Protein AF-A0A972MQZ0-F1 (afdb_monomer)

Solvent-accessible surface area (backbone atoms only — not comparable to full-atom values): 8121 Å² total; per-residue (Å²): 113,69,69,58,59,53,49,53,53,52,52,53,53,50,49,52,52,50,40,59,76,71,40,42,80,82,73,49,95,48,69,77,59,53,56,52,51,47,54,50,48,52,52,50,55,51,50,51,50,52,54,48,62,76,68,52,91,61,58,71,64,61,55,49,55,48,55,53,30,35,49,47,11,18,52,43,31,36,52,53,37,51,75,65,72,76,55,89,52,68,67,25,40,53,50,13,30,52,44,2,39,53,45,19,52,52,41,51,76,68,65,52,48,88,82,48,58,37,27,58,55,8,24,54,51,8,45,53,51,22,54,53,42,43,64,65,61,66,58,78,81,72,67,69,68,67,79,73,110

Radius of gyration: 19.72 Å; Cα contact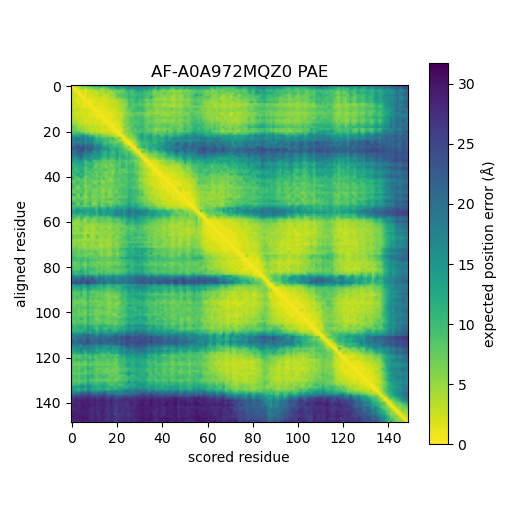s (8 Å, |Δi|>4): 116; chains: 1; bounding box: 55×24×50 Å

pLDDT: mean 75.56, std 12.2, range [39.44, 89.75]

Mean predicted aligned error: 10.81 Å

Sequence (149 aa):
ATILSSVDSILVAAASALSVDFGLDKWLKKESTKIWFYRLSVVLVGGIALIFALFSQQTVFAVIVFAVSVMTASIGAPMVLVVLKRFDSAKSLMSAVVVGLVVSVMWKMLGFGDYISEGFVGFVCAILVAALMYRSDSNPTFRENESRK

Foldseek 3Di:
DVVVVVVVVVLVVVLVVVCVVVVVVVVPPDPVVSVVVSVVVSVVVVVVVVVCVVPDPDDPVVVVLLVVLLVCLLVVLLVVCVVVVPAPDPVLSNQLNVQLNVQLVVCVVVVCCVPDPSSVRSNVRSNVSSVVVRVVVVPPPPPPVVVVD

Secondary structure (DSSP, 8-state):
-HHHHHHHHHHHHHHHHHHHHTTHHHH---HHHHHHHHHHHHHHHHHHHHHHHHH--S-HHHHHHHHHHHHHHHHHHHHHHHHTT----HHHHHHHHHHHHHHHHHHHHTTGGGTS-HHHHHHHHHHHHHHHHHHHHTSSTTTTTTTT-

Structure (mmCIF, N/CA/C/O backbone):
data_AF-A0A972MQZ0-F1
#
_entry.id   AF-A0A972MQZ0-F1
#
loop_
_atom_site.group_PDB
_atom_site.id
_atom_site.type_symbol
_atom_site.label_atom_id
_atom_site.label_alt_id
_atom_site.label_comp_id
_atom_site.label_asym_id
_atom_site.label_entity_id
_atom_site.label_seq_id
_atom_site.pdbx_PDB_ins_code
_atom_site.Cartn_x
_atom_site.Cartn_y
_atom_site.Cartn_z
_atom_site.occupancy
_atom_site.B_iso_or_equiv
_atom_site.auth_seq_id
_atom_site.auth_comp_id
_atom_site.auth_asym_id
_atom_site.auth_atom_id
_atom_site.pdbx_PDB_model_num
ATOM 1 N N . ALA A 1 1 ? -12.772 -15.019 22.984 1.00 77.44 1 ALA A N 1
ATOM 2 C CA . ALA A 1 1 ? -11.343 -15.390 23.073 1.00 77.44 1 ALA A CA 1
ATOM 3 C C . ALA A 1 1 ? -10.650 -15.326 21.709 1.00 77.44 1 ALA A C 1
ATOM 5 O O . ALA A 1 1 ? -9.666 -14.612 21.593 1.00 77.44 1 ALA A O 1
ATOM 6 N N . THR A 1 2 ? -11.181 -15.975 20.664 1.00 85.19 2 THR A N 1
ATOM 7 C CA . THR A 1 2 ? -10.537 -16.051 19.334 1.00 85.19 2 THR A CA 1
ATOM 8 C C . THR A 1 2 ? -10.323 -14.693 18.658 1.00 85.19 2 THR A C 1
ATOM 10 O O . THR A 1 2 ? -9.212 -14.393 18.244 1.00 85.19 2 THR A O 1
ATOM 13 N N . ILE A 1 3 ? -11.350 -13.835 18.618 1.00 85.62 3 ILE A N 1
ATOM 14 C CA . ILE A 1 3 ? -11.259 -12.507 17.981 1.00 85.62 3 ILE A CA 1
ATOM 15 C C . ILE A 1 3 ? -10.217 -11.625 18.684 1.00 85.62 3 ILE A C 1
ATOM 17 O O . ILE A 1 3 ? -9.436 -10.954 18.020 1.00 85.62 3 ILE A O 1
ATOM 21 N N . LEU A 1 4 ? -10.170 -11.668 20.020 1.00 88.50 4 LEU A N 1
ATOM 22 C CA . LEU A 1 4 ? -9.223 -10.884 20.816 1.00 88.50 4 LEU A CA 1
ATOM 23 C C . LEU A 1 4 ? -7.775 -11.273 20.491 1.00 88.50 4 LEU A C 1
ATOM 25 O O . LEU A 1 4 ? -6.974 -10.410 20.160 1.00 88.50 4 LEU A O 1
ATOM 29 N N . SER A 1 5 ? -7.480 -12.574 20.455 1.00 88.62 5 SER A N 1
ATOM 30 C CA . SER A 1 5 ? -6.142 -13.065 20.109 1.00 88.62 5 SER A CA 1
ATOM 31 C C . SER A 1 5 ? -5.721 -12.708 18.673 1.00 88.62 5 SER A C 1
ATOM 33 O O . SER A 1 5 ? -4.543 -12.435 18.427 1.00 88.62 5 SER A O 1
ATOM 35 N N . SER A 1 6 ? -6.662 -12.678 17.720 1.00 89.75 6 SER A N 1
ATOM 36 C CA . SER A 1 6 ? -6.390 -12.208 16.354 1.00 89.75 6 SER A CA 1
ATOM 37 C C . SER A 1 6 ? -6.090 -10.708 16.313 1.00 89.75 6 SER A C 1
ATOM 39 O O . SER A 1 6 ? -5.146 -10.290 15.643 1.00 89.75 6 SER A O 1
ATOM 41 N N . VAL A 1 7 ? -6.863 -9.906 17.052 1.00 86.19 7 VAL A N 1
ATOM 42 C CA . VAL A 1 7 ? -6.659 -8.455 17.156 1.00 86.19 7 VAL A CA 1
ATOM 43 C C . VAL A 1 7 ? -5.307 -8.140 17.788 1.00 86.19 7 VAL A C 1
ATOM 45 O O . VAL A 1 7 ? -4.579 -7.315 17.243 1.00 86.19 7 VAL A O 1
ATOM 48 N N . ASP A 1 8 ? -4.926 -8.835 18.861 1.00 86.88 8 ASP A N 1
ATOM 49 C CA . ASP A 1 8 ? -3.627 -8.645 19.514 1.00 86.88 8 ASP A CA 1
ATOM 50 C C . ASP A 1 8 ? -2.460 -8.876 18.539 1.00 86.88 8 ASP A C 1
ATOM 52 O O . ASP A 1 8 ? -1.508 -8.097 18.502 1.00 86.88 8 ASP A O 1
ATOM 56 N N . SER A 1 9 ? -2.561 -9.893 17.679 1.00 89.50 9 SER A N 1
ATOM 57 C CA . SER A 1 9 ? -1.523 -10.204 16.686 1.00 89.50 9 SER A CA 1
ATOM 58 C C . SER A 1 9 ? -1.389 -9.108 15.619 1.00 89.50 9 SER A C 1
ATOM 60 O O . SER A 1 9 ? -0.275 -8.696 15.290 1.00 89.50 9 SER A O 1
ATOM 62 N N . ILE A 1 10 ? -2.515 -8.598 15.100 1.00 87.19 10 ILE A N 1
ATOM 63 C CA . ILE A 1 10 ? -2.525 -7.497 14.120 1.00 87.19 10 ILE A CA 1
ATOM 64 C C . ILE A 1 10 ? -2.006 -6.208 14.759 1.00 87.19 10 ILE A C 1
ATOM 66 O O . ILE A 1 10 ? -1.276 -5.460 14.116 1.00 87.19 10 ILE A O 1
ATOM 70 N N . LEU A 1 11 ? -2.343 -5.960 16.024 1.00 84.12 11 LEU A N 1
ATOM 71 C CA . LEU A 1 11 ? -1.914 -4.774 16.754 1.00 84.12 11 LEU A CA 1
ATOM 72 C C . LEU A 1 11 ? -0.397 -4.757 16.965 1.00 84.12 11 LEU A C 1
ATOM 74 O O . LEU A 1 11 ? 0.245 -3.739 16.709 1.00 84.12 11 LEU A O 1
ATOM 78 N N . VAL A 1 12 ? 0.175 -5.896 17.371 1.00 82.75 12 VAL A N 1
ATOM 79 C CA . VAL A 1 12 ? 1.629 -6.066 17.496 1.00 82.75 12 VAL A CA 1
ATOM 80 C C . VAL A 1 12 ? 2.312 -5.884 16.145 1.00 82.75 12 VAL A C 1
ATOM 82 O O . VAL A 1 12 ? 3.262 -5.108 16.047 1.00 82.75 12 VAL A O 1
ATOM 85 N N . ALA A 1 13 ? 1.797 -6.517 15.087 1.00 85.06 13 ALA A N 1
ATOM 86 C CA . ALA A 1 13 ? 2.346 -6.380 13.741 1.00 85.06 13 ALA A CA 1
ATOM 87 C C . ALA A 1 13 ? 2.291 -4.929 13.226 1.00 85.06 13 ALA A C 1
ATOM 89 O O . ALA A 1 13 ? 3.289 -4.411 12.721 1.00 85.06 13 ALA A O 1
ATOM 90 N N . ALA A 1 14 ? 1.155 -4.248 13.398 1.00 82.81 14 ALA A N 1
ATOM 91 C CA . ALA A 1 14 ? 0.963 -2.864 12.976 1.00 82.81 14 ALA A CA 1
ATOM 92 C C . ALA A 1 14 ? 1.911 -1.913 13.709 1.00 82.81 14 ALA A C 1
ATOM 94 O O . ALA A 1 14 ? 2.519 -1.037 13.099 1.00 82.81 14 ALA A O 1
ATOM 95 N N . ALA A 1 15 ? 2.083 -2.098 15.013 1.00 78.38 15 ALA A N 1
ATOM 96 C CA . ALA A 1 15 ? 2.956 -1.243 15.794 1.00 78.38 15 ALA A CA 1
ATOM 97 C C . ALA A 1 15 ? 4.451 -1.528 15.542 1.00 78.38 15 ALA A C 1
ATOM 99 O O . ALA A 1 15 ? 5.260 -0.599 15.597 1.00 78.38 15 ALA A O 1
ATOM 100 N N . SER A 1 16 ? 4.829 -2.757 15.165 1.00 80.31 16 SER A N 1
ATOM 101 C CA . SER A 1 16 ? 6.160 -3.033 14.609 1.00 80.31 16 SER A CA 1
ATOM 102 C C . SER A 1 16 ? 6.379 -2.315 13.276 1.00 80.31 16 SER A C 1
ATOM 104 O O . SER A 1 16 ? 7.393 -1.631 13.137 1.00 80.31 16 SER A O 1
ATOM 106 N N . ALA A 1 17 ? 5.434 -2.396 12.335 1.00 81.69 17 ALA A N 1
ATOM 107 C CA . ALA A 1 17 ? 5.526 -1.692 11.052 1.00 81.69 17 ALA A CA 1
ATOM 108 C C . ALA A 1 17 ? 5.655 -0.172 11.251 1.00 81.69 17 ALA A C 1
ATOM 110 O O . ALA A 1 17 ? 6.568 0.453 10.718 1.00 81.69 17 ALA A O 1
ATOM 111 N N . LEU A 1 18 ? 4.832 0.397 12.135 1.00 77.06 18 LEU A N 1
ATOM 112 C CA . LEU A 1 18 ? 4.872 1.815 12.483 1.00 77.06 18 LEU A CA 1
ATOM 113 C C . LEU A 1 18 ? 6.229 2.215 13.086 1.00 77.06 18 LEU A C 1
ATOM 115 O O . LEU A 1 18 ? 6.764 3.275 12.774 1.00 77.06 18 LEU A O 1
ATOM 119 N N . SER A 1 19 ? 6.843 1.356 13.904 1.00 73.12 19 SER A N 1
ATOM 120 C CA . SER A 1 19 ? 8.171 1.640 14.462 1.00 73.12 19 SER A CA 1
ATOM 121 C C . SER A 1 19 ? 9.281 1.709 13.404 1.00 73.12 19 SER A C 1
ATOM 123 O O . SER A 1 19 ? 10.206 2.516 13.537 1.00 73.12 19 SER A O 1
ATOM 125 N N . VAL A 1 20 ? 9.172 0.887 12.355 1.00 76.56 20 VAL A N 1
ATOM 126 C CA . VAL A 1 20 ? 10.112 0.845 11.229 1.00 76.56 20 VAL A CA 1
ATOM 127 C C . VAL A 1 20 ? 9.907 2.059 10.323 1.00 76.56 20 VAL A C 1
ATOM 129 O O . VAL A 1 20 ? 10.885 2.742 10.017 1.00 76.56 20 VAL A O 1
ATOM 132 N N . ASP A 1 21 ? 8.658 2.383 9.977 1.00 79.12 21 ASP A N 1
ATOM 133 C CA . ASP A 1 21 ? 8.319 3.507 9.092 1.00 79.12 21 ASP A CA 1
ATOM 134 C C . ASP A 1 21 ? 8.724 4.864 9.682 1.00 79.12 21 ASP A C 1
ATOM 136 O O . ASP A 1 21 ? 9.278 5.713 8.984 1.00 79.12 21 ASP A O 1
ATOM 140 N N . PHE A 1 22 ? 8.528 5.066 10.989 1.00 71.62 22 PHE A N 1
ATOM 141 C CA . PHE A 1 22 ? 8.962 6.291 11.673 1.00 71.62 22 PHE A CA 1
ATOM 142 C C . PHE A 1 22 ? 10.470 6.321 11.981 1.00 71.62 22 PHE A C 1
ATOM 144 O O . PHE A 1 22 ? 10.967 7.302 12.536 1.00 71.62 22 PHE A O 1
ATOM 151 N N . GLY A 1 23 ? 11.223 5.268 11.639 1.00 63.28 23 GLY A N 1
ATOM 152 C CA . GLY A 1 23 ? 12.671 5.224 11.833 1.00 63.28 23 GLY A CA 1
ATOM 153 C C . GLY A 1 23 ? 13.090 5.346 13.300 1.00 63.28 23 GLY A C 1
ATOM 154 O O . GLY A 1 23 ? 14.161 5.886 13.594 1.00 63.28 23 GLY A O 1
ATOM 155 N N . LEU A 1 24 ? 12.264 4.851 14.230 1.00 61.22 24 LEU A N 1
ATOM 156 C CA . LEU A 1 24 ? 12.519 4.929 15.675 1.00 61.22 24 LEU A CA 1
ATOM 157 C C . LEU A 1 24 ? 13.847 4.271 16.071 1.00 61.22 24 LEU A C 1
ATOM 159 O O . LEU A 1 24 ? 14.464 4.696 17.043 1.00 61.22 24 LEU A O 1
ATOM 163 N N . ASP A 1 25 ? 14.330 3.308 15.286 1.00 58.81 25 ASP A N 1
ATOM 164 C CA . ASP A 1 25 ? 15.643 2.679 15.474 1.00 58.81 25 ASP A CA 1
ATOM 165 C C . ASP A 1 25 ? 16.820 3.659 15.285 1.00 58.81 25 ASP A C 1
ATOM 167 O O . ASP A 1 25 ? 17.848 3.539 15.946 1.00 58.81 25 ASP A O 1
ATOM 171 N N . LYS A 1 26 ? 16.659 4.688 14.438 1.00 54.16 26 LYS A N 1
ATOM 172 C CA . LYS A 1 26 ? 17.655 5.761 14.257 1.00 54.16 26 LYS A CA 1
ATOM 173 C C . LYS A 1 26 ? 17.527 6.885 15.287 1.00 54.16 26 LYS A C 1
ATOM 175 O O . LYS A 1 26 ? 18.530 7.526 15.593 1.00 54.16 26 LYS A O 1
ATOM 180 N N . TRP A 1 27 ? 16.323 7.144 15.800 1.00 52.75 27 TRP A N 1
ATOM 181 C CA . TRP A 1 27 ? 16.042 8.292 16.676 1.00 52.75 27 TRP A CA 1
ATOM 182 C C . TRP A 1 27 ? 16.082 7.973 18.176 1.00 52.75 27 TRP A C 1
ATOM 184 O O . TRP A 1 27 ? 16.409 8.848 18.977 1.00 52.75 27 TRP A O 1
ATOM 194 N N . LEU A 1 28 ? 15.788 6.737 18.586 1.00 54.75 28 LEU A N 1
ATOM 195 C CA . LEU A 1 28 ? 15.688 6.352 19.994 1.00 54.75 28 LEU A CA 1
ATOM 196 C C . LEU A 1 28 ? 16.731 5.285 20.353 1.00 54.75 28 LEU A C 1
ATOM 198 O O . LEU A 1 28 ? 16.502 4.089 20.216 1.00 54.75 28 LEU A O 1
ATOM 202 N N . LYS A 1 29 ? 17.856 5.719 20.936 1.00 56.19 29 LYS A N 1
ATOM 203 C CA . LYS A 1 29 ? 18.891 4.824 21.498 1.00 56.19 29 LYS A CA 1
ATOM 204 C C . LYS A 1 29 ? 18.458 4.064 22.767 1.00 56.19 29 LYS A C 1
ATOM 206 O O . LYS A 1 29 ? 19.230 3.256 23.272 1.00 56.19 29 LYS A O 1
ATOM 211 N N . LYS A 1 30 ? 17.274 4.342 23.331 1.00 55.62 30 LYS A N 1
ATOM 212 C CA . LYS A 1 30 ? 16.838 3.821 24.641 1.00 55.62 30 LYS A CA 1
ATOM 213 C C . LYS A 1 30 ? 15.547 3.008 24.518 1.00 55.62 30 LYS A C 1
ATOM 215 O O . LYS A 1 30 ? 14.487 3.560 24.225 1.00 55.62 30 LYS A O 1
ATOM 220 N N . GLU A 1 31 ? 15.637 1.711 24.815 1.00 61.38 31 GLU A N 1
ATOM 221 C CA . GLU A 1 31 ? 14.536 0.731 24.740 1.00 61.38 31 GLU A CA 1
ATOM 222 C C . GLU A 1 31 ? 13.280 1.161 25.515 1.00 61.38 31 GLU A C 1
ATOM 224 O O . GLU A 1 31 ? 12.158 1.025 25.029 1.00 61.38 31 GLU A O 1
ATOM 229 N N . SER A 1 32 ? 13.460 1.765 26.695 1.00 60.75 32 SER A N 1
ATOM 230 C CA . SER A 1 32 ? 12.345 2.181 27.556 1.00 60.75 32 SER A CA 1
ATOM 231 C C . SER A 1 32 ? 11.440 3.240 2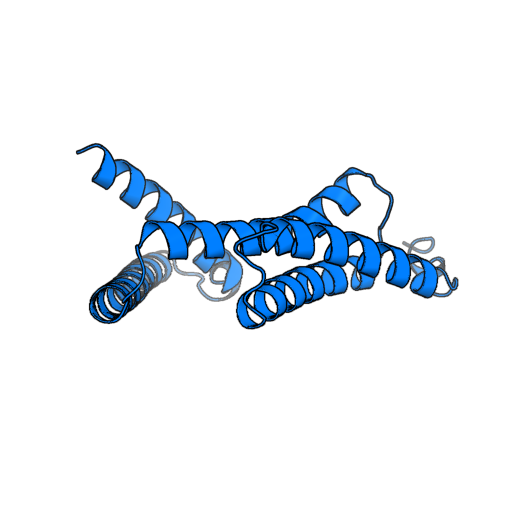6.914 1.00 60.75 32 SER A C 1
ATOM 233 O O . SER A 1 32 ? 10.241 3.256 27.186 1.00 60.75 32 SER A O 1
ATOM 235 N N . THR A 1 33 ? 11.981 4.116 26.062 1.00 63.09 33 THR A N 1
ATOM 236 C CA . THR A 1 33 ? 11.189 5.151 25.377 1.00 63.09 33 THR A CA 1
ATOM 237 C C . THR A 1 33 ? 10.462 4.568 24.155 1.00 63.09 33 THR A C 1
ATOM 239 O O . THR A 1 33 ? 9.372 5.024 23.811 1.00 63.09 33 THR A O 1
ATOM 242 N N . LYS A 1 34 ? 11.008 3.499 23.550 1.00 64.44 34 LYS A N 1
ATOM 243 C CA . LYS A 1 34 ? 10.419 2.782 22.402 1.00 64.44 34 LYS A CA 1
ATOM 244 C C . LYS A 1 34 ? 9.107 2.090 22.795 1.00 64.44 34 LYS A C 1
ATOM 246 O O . LYS A 1 34 ? 8.114 2.192 22.079 1.00 64.44 34 LYS A O 1
ATOM 251 N N . ILE A 1 35 ? 9.067 1.479 23.983 1.00 69.94 35 ILE A N 1
ATOM 252 C CA . ILE A 1 35 ? 7.863 0.819 24.525 1.00 69.94 35 ILE A CA 1
ATOM 253 C C . ILE A 1 35 ? 6.752 1.834 24.836 1.00 69.94 35 ILE A C 1
ATOM 255 O O . ILE A 1 35 ? 5.572 1.557 24.613 1.00 69.94 35 ILE A O 1
ATOM 259 N N . TRP A 1 36 ? 7.102 3.023 25.332 1.00 70.81 36 TRP A N 1
ATOM 260 C CA . TRP A 1 36 ? 6.107 4.059 25.623 1.00 70.81 36 TRP A CA 1
ATOM 261 C C . TRP A 1 36 ? 5.473 4.619 24.340 1.00 70.81 36 TRP A C 1
ATOM 263 O O . TRP A 1 36 ? 4.254 4.765 24.272 1.00 70.81 36 TRP A O 1
ATOM 273 N N . PHE A 1 37 ? 6.275 4.815 23.287 1.00 70.00 37 PHE A N 1
ATOM 274 C CA . PHE A 1 37 ? 5.788 5.199 21.955 1.00 70.00 37 PHE A CA 1
ATOM 275 C C . PHE A 1 37 ? 4.872 4.146 21.319 1.00 70.00 37 PHE A C 1
ATOM 277 O O . PHE A 1 37 ? 3.867 4.501 20.701 1.00 70.00 37 PHE A O 1
ATOM 284 N N . TYR A 1 38 ? 5.181 2.859 21.507 1.00 71.12 38 TYR A N 1
ATOM 285 C CA . TYR A 1 38 ? 4.320 1.754 21.079 1.00 71.12 38 TYR A CA 1
ATOM 286 C C . TYR A 1 38 ? 2.942 1.843 21.746 1.00 71.12 38 TYR A C 1
ATOM 288 O O . TYR A 1 38 ? 1.918 1.836 21.068 1.00 71.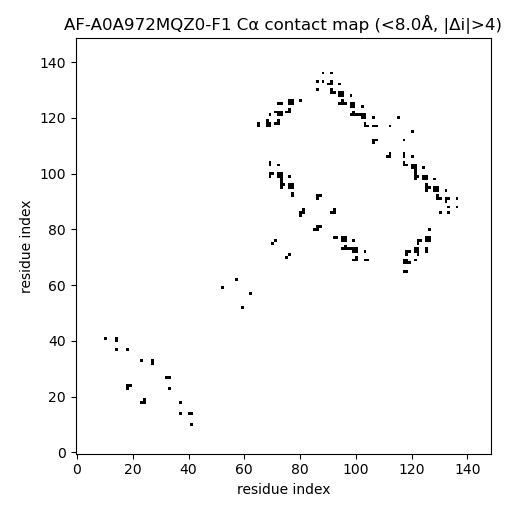12 38 TYR A O 1
ATOM 296 N N . ARG A 1 39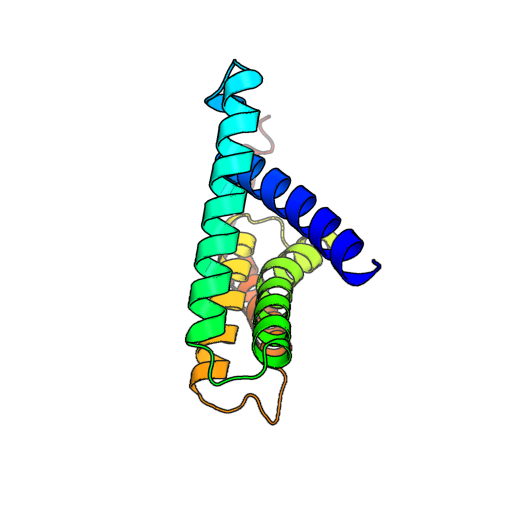 ? 2.909 1.995 23.079 1.00 77.62 39 ARG A N 1
ATOM 297 C CA . ARG A 1 39 ? 1.653 2.102 23.839 1.00 77.62 39 ARG A CA 1
ATOM 298 C C . ARG A 1 39 ? 0.837 3.320 23.412 1.00 77.62 39 ARG A C 1
ATOM 300 O O . ARG A 1 39 ? -0.371 3.202 23.239 1.00 77.62 39 ARG A O 1
ATOM 307 N N . LEU A 1 40 ? 1.492 4.461 23.196 1.00 79.31 40 LEU A N 1
ATOM 308 C CA . LEU A 1 40 ? 0.825 5.676 22.733 1.00 79.31 40 LEU A CA 1
ATOM 309 C C . LEU A 1 40 ? 0.264 5.516 21.313 1.00 79.31 40 LEU A C 1
ATOM 311 O O . LEU A 1 40 ? -0.873 5.904 21.071 1.00 79.31 40 LEU A O 1
ATOM 315 N N . SER A 1 41 ? 1.015 4.894 20.399 1.00 74.06 41 SER A N 1
ATOM 316 C CA . SER A 1 41 ? 0.545 4.622 19.032 1.00 74.06 41 SER A CA 1
ATOM 317 C C . SER A 1 41 ? -0.660 3.688 19.028 1.00 74.06 41 SER A C 1
ATOM 319 O O . SER A 1 41 ? -1.630 3.949 18.329 1.00 74.06 41 SER A O 1
ATOM 321 N N . VAL A 1 42 ? -0.644 2.643 19.858 1.00 78.19 42 VAL A N 1
ATOM 322 C CA . VAL A 1 42 ? -1.783 1.731 20.030 1.00 78.19 42 VAL A CA 1
ATOM 323 C C . VAL A 1 42 ? -3.019 2.469 20.545 1.00 78.19 42 VAL A C 1
ATOM 325 O O . VAL A 1 42 ? -4.105 2.295 19.995 1.00 78.19 42 VAL A O 1
ATOM 328 N N . VAL A 1 43 ? -2.866 3.320 21.565 1.00 83.56 43 VAL A N 1
ATOM 329 C CA . VAL A 1 43 ? -3.977 4.117 22.110 1.00 83.56 43 VAL A CA 1
ATOM 330 C C . VAL A 1 43 ? -4.505 5.110 21.074 1.00 83.56 43 VAL A C 1
ATOM 332 O O . VAL A 1 43 ? -5.717 5.251 20.940 1.00 83.56 43 VAL A O 1
ATOM 335 N N . LEU A 1 44 ? -3.626 5.759 20.305 1.00 83.06 44 LEU A N 1
ATOM 336 C CA . LEU A 1 44 ? -4.022 6.677 19.235 1.00 83.06 44 LEU A CA 1
ATOM 337 C C . LEU A 1 44 ? -4.771 5.955 18.112 1.00 83.06 44 LEU A C 1
ATOM 339 O O . LEU A 1 44 ? -5.863 6.378 17.745 1.00 83.06 44 LEU A O 1
ATOM 343 N N . VAL A 1 45 ? -4.229 4.847 17.601 1.00 80.25 45 VAL A N 1
ATOM 344 C CA . VAL A 1 45 ? -4.867 4.042 16.547 1.00 80.25 45 VAL A CA 1
ATOM 345 C C . VAL A 1 45 ? -6.209 3.485 17.028 1.00 80.25 45 VAL A C 1
ATOM 347 O O . VAL A 1 45 ? -7.198 3.569 16.303 1.00 80.25 45 VAL A O 1
ATOM 350 N N . GLY A 1 46 ? -6.278 2.988 18.266 1.00 81.81 46 GLY A N 1
ATOM 351 C CA . GLY A 1 46 ? -7.525 2.531 18.882 1.00 81.81 46 GLY A CA 1
ATOM 352 C C . GLY A 1 46 ? -8.550 3.655 19.053 1.00 81.81 46 GLY A C 1
ATOM 353 O O . GLY A 1 46 ? -9.727 3.464 18.756 1.00 81.81 46 GLY A O 1
ATOM 354 N N . GLY A 1 47 ? -8.109 4.847 19.462 1.00 85.44 47 GLY A N 1
ATOM 355 C CA . GLY A 1 47 ? -8.960 6.032 19.568 1.00 85.44 47 GLY A CA 1
ATOM 356 C C . GLY A 1 47 ? -9.531 6.464 18.217 1.00 85.44 47 GLY A C 1
ATOM 357 O O . GLY A 1 47 ? -10.733 6.697 18.105 1.00 85.44 47 GLY A O 1
ATOM 358 N N . ILE A 1 48 ? -8.699 6.497 17.173 1.00 83.38 48 ILE A N 1
ATOM 359 C CA . ILE A 1 48 ? -9.130 6.799 15.800 1.00 83.38 48 ILE A CA 1
ATOM 360 C C . ILE A 1 48 ? -10.135 5.751 15.316 1.00 83.38 48 ILE A C 1
ATOM 362 O O . ILE A 1 48 ? -11.164 6.117 14.755 1.00 83.38 48 ILE A O 1
ATOM 366 N N . ALA A 1 49 ? -9.884 4.464 15.571 1.00 81.31 49 ALA A N 1
ATOM 367 C CA . ALA A 1 49 ? -10.801 3.387 15.209 1.00 81.31 49 ALA A CA 1
ATOM 368 C C . ALA A 1 49 ? -12.161 3.521 15.912 1.00 81.31 49 ALA A C 1
ATOM 370 O O . ALA A 1 49 ? -13.195 3.298 15.287 1.00 81.31 49 ALA A O 1
ATOM 371 N N . LEU A 1 50 ? -12.172 3.930 17.184 1.00 83.38 50 LEU A N 1
ATOM 372 C CA . LEU A 1 50 ? -13.397 4.138 17.953 1.00 83.38 50 LEU A CA 1
ATOM 373 C C . LEU A 1 50 ? -14.206 5.313 17.389 1.00 83.38 50 LEU A C 1
ATOM 375 O O . LEU A 1 50 ? -15.404 5.176 17.158 1.00 83.38 50 LEU A O 1
ATOM 379 N N . ILE A 1 51 ? -13.545 6.429 17.072 1.00 86.50 51 ILE A N 1
ATOM 380 C CA . ILE A 1 51 ? -14.180 7.567 16.392 1.00 86.50 51 ILE A CA 1
ATOM 381 C C . ILE A 1 51 ? -14.748 7.124 15.036 1.00 86.50 51 ILE A C 1
ATOM 383 O O . ILE A 1 51 ? -15.905 7.401 14.732 1.00 86.50 51 ILE A O 1
ATOM 387 N N . PHE A 1 52 ? -13.973 6.383 14.241 1.00 80.69 52 PHE A N 1
ATOM 388 C CA . PHE A 1 52 ? -14.419 5.880 12.941 1.00 80.69 52 PHE A CA 1
ATOM 389 C C . PHE A 1 52 ? -15.624 4.938 13.073 1.00 80.69 52 PHE A C 1
ATOM 391 O O . PHE A 1 52 ? -16.546 5.004 12.267 1.00 80.69 52 PHE A O 1
ATOM 398 N N . ALA A 1 53 ? -15.660 4.109 14.120 1.00 81.69 53 ALA A N 1
ATOM 399 C CA . ALA A 1 53 ? -16.778 3.219 14.409 1.00 81.69 53 ALA A CA 1
ATOM 400 C C . ALA A 1 53 ? -18.067 3.974 14.780 1.00 81.69 53 ALA A C 1
ATOM 402 O O . ALA A 1 53 ? -19.147 3.520 14.416 1.00 81.69 53 ALA A O 1
ATOM 403 N N . LEU A 1 54 ? -17.972 5.129 15.451 1.00 81.38 54 LEU A N 1
ATOM 404 C CA . LEU A 1 54 ? -19.134 5.975 15.759 1.00 81.38 54 LEU A CA 1
ATOM 405 C C . LEU A 1 54 ? -19.695 6.711 14.531 1.00 81.38 54 LEU A C 1
ATOM 407 O O . LEU A 1 54 ? -20.891 6.984 14.488 1.00 81.38 54 LEU A O 1
ATOM 411 N N . PHE A 1 55 ? -18.855 7.037 13.544 1.00 78.50 55 PHE A N 1
ATOM 412 C CA . PHE A 1 55 ? -19.259 7.792 12.348 1.00 78.50 55 PHE A CA 1
ATOM 413 C C . PHE A 1 55 ? -19.524 6.925 11.106 1.00 78.50 55 PHE A C 1
ATOM 415 O O . PHE A 1 55 ? -20.111 7.410 10.135 1.00 78.50 55 PHE A O 1
ATOM 422 N N . SER A 1 56 ? -19.096 5.660 11.093 1.00 70.62 56 SER A N 1
ATOM 423 C CA . SER A 1 56 ? -19.236 4.797 9.917 1.00 70.62 56 SER A CA 1
ATOM 424 C C . SER A 1 56 ? -20.692 4.383 9.695 1.00 70.62 56 SER A C 1
ATOM 426 O O . SER A 1 56 ? -21.233 3.544 10.405 1.00 70.62 56 SER A O 1
ATOM 428 N N . GLN A 1 57 ? -21.299 4.923 8.638 1.00 68.69 57 GLN A N 1
ATOM 429 C CA . GLN A 1 57 ? -22.601 4.485 8.111 1.00 68.69 57 GLN A CA 1
ATOM 430 C C . GLN A 1 57 ? -22.489 3.187 7.285 1.00 68.69 57 GLN A C 1
ATOM 432 O O . GLN A 1 57 ? -23.494 2.550 6.979 1.00 68.69 57 GLN A O 1
ATOM 437 N N . GLN A 1 58 ? -21.270 2.801 6.885 1.00 71.88 58 GLN A N 1
ATOM 438 C CA . GLN A 1 58 ? -21.008 1.605 6.082 1.00 71.88 58 GLN A CA 1
ATOM 439 C C . GLN A 1 58 ? -20.617 0.418 6.961 1.00 71.88 58 GLN A C 1
ATOM 441 O O . GLN A 1 58 ? -20.067 0.587 8.053 1.00 71.88 58 GLN A O 1
ATOM 446 N N . THR A 1 59 ? -20.865 -0.797 6.463 1.00 82.25 59 THR A N 1
ATOM 447 C CA . THR A 1 59 ? -20.470 -2.020 7.165 1.00 82.25 59 THR A CA 1
ATOM 448 C C . THR A 1 59 ? -18.955 -2.039 7.365 1.00 82.25 59 THR A C 1
ATOM 450 O O . THR A 1 59 ? -18.181 -1.776 6.443 1.00 82.25 59 THR A O 1
ATOM 453 N N . VAL A 1 60 ? -18.517 -2.387 8.579 1.00 82.12 60 VAL A N 1
ATOM 454 C CA . VAL A 1 60 ? -17.086 -2.500 8.926 1.00 82.12 60 VAL A CA 1
ATOM 455 C C . VAL A 1 60 ? -16.355 -3.414 7.935 1.00 82.12 60 VAL A C 1
ATOM 457 O O . VAL A 1 60 ? -15.224 -3.144 7.535 1.00 82.12 60 VAL A O 1
ATOM 460 N N . PHE A 1 61 ? -17.044 -4.461 7.478 1.00 80.31 61 PHE A N 1
ATOM 461 C CA . PHE A 1 61 ? -16.554 -5.378 6.460 1.00 80.31 61 PHE A CA 1
ATOM 462 C C . PHE A 1 61 ? -16.245 -4.681 5.125 1.00 80.31 61 PHE A C 1
ATOM 464 O O . PHE A 1 61 ? -15.148 -4.859 4.600 1.00 80.31 61 PHE A O 1
ATOM 471 N N . ALA A 1 62 ? -17.150 -3.849 4.596 1.00 82.06 62 ALA A N 1
ATOM 472 C CA . ALA A 1 62 ? -16.933 -3.156 3.325 1.00 82.06 62 ALA A CA 1
ATOM 473 C C . ALA A 1 62 ? -15.747 -2.181 3.387 1.00 82.06 62 ALA A C 1
ATOM 475 O O . ALA A 1 62 ? -14.955 -2.096 2.446 1.00 82.06 62 ALA A O 1
ATOM 476 N N . VAL A 1 63 ? -15.584 -1.482 4.514 1.00 83.25 63 VAL A N 1
ATOM 477 C CA . VAL A 1 63 ? -14.464 -0.552 4.723 1.00 83.25 63 VAL A CA 1
ATOM 478 C C . VAL A 1 63 ? -13.126 -1.297 4.741 1.00 83.25 63 VAL A C 1
ATOM 480 O O . VAL A 1 63 ? -12.179 -0.869 4.081 1.00 83.25 63 VAL A O 1
ATOM 483 N N . ILE A 1 64 ? -13.051 -2.429 5.447 1.00 85.19 64 ILE A N 1
ATOM 484 C CA . ILE A 1 64 ? -11.827 -3.239 5.539 1.00 85.19 64 ILE A CA 1
ATOM 485 C C . ILE A 1 64 ? -11.481 -3.872 4.192 1.00 85.19 64 ILE A C 1
ATOM 487 O O . ILE A 1 64 ? -10.333 -3.780 3.762 1.00 85.19 64 ILE A O 1
ATOM 491 N N . VAL A 1 65 ? -12.457 -4.481 3.509 1.00 85.44 65 VAL A N 1
ATOM 492 C CA . VAL A 1 65 ? -12.238 -5.092 2.188 1.00 85.44 65 VAL A CA 1
ATOM 493 C C . VAL A 1 65 ? -11.718 -4.052 1.205 1.00 85.44 65 VAL A C 1
ATOM 495 O O . VAL A 1 65 ? -10.766 -4.328 0.478 1.00 85.44 65 VAL A O 1
ATOM 498 N N . PHE A 1 66 ? -12.272 -2.840 1.230 1.00 84.00 66 PHE A N 1
ATOM 499 C CA . PHE A 1 66 ? -11.761 -1.744 0.420 1.00 84.00 66 PHE A CA 1
ATOM 500 C C . PHE A 1 66 ? -10.313 -1.381 0.772 1.00 84.00 66 PHE A C 1
ATOM 502 O O . PHE A 1 66 ? -9.457 -1.367 -0.110 1.00 84.00 66 PHE A O 1
ATOM 509 N N . ALA A 1 67 ? -10.021 -1.118 2.049 1.00 87.44 67 ALA A N 1
ATOM 510 C CA . ALA A 1 67 ? -8.689 -0.703 2.484 1.00 87.44 67 ALA A CA 1
ATOM 511 C C . ALA A 1 67 ? -7.613 -1.741 2.121 1.00 87.44 67 ALA A C 1
ATOM 513 O O . ALA A 1 67 ? -6.574 -1.392 1.558 1.00 87.44 67 ALA A O 1
ATOM 514 N N . VAL A 1 68 ? -7.889 -3.024 2.376 1.00 86.25 68 VAL A N 1
ATOM 515 C CA . VAL A 1 68 ? -6.981 -4.127 2.037 1.00 86.25 68 VAL A CA 1
ATOM 516 C C . VAL A 1 68 ? -6.828 -4.264 0.522 1.00 86.25 68 VAL A C 1
ATOM 518 O O . VAL A 1 68 ? -5.712 -4.437 0.045 1.00 86.25 68 VAL A O 1
ATOM 521 N N . SER A 1 69 ? -7.904 -4.108 -0.252 1.00 87.12 69 SER A N 1
ATOM 522 C CA . SER A 1 69 ? -7.836 -4.178 -1.719 1.00 87.12 69 SER A CA 1
ATOM 523 C C . SER A 1 69 ? -6.945 -3.086 -2.311 1.00 87.12 69 SER A C 1
ATOM 525 O O . SER A 1 69 ? -6.118 -3.373 -3.174 1.00 87.12 69 SER A O 1
ATOM 527 N N . VAL A 1 70 ? -7.061 -1.845 -1.824 1.00 86.56 70 VAL A N 1
ATOM 528 C CA . VAL A 1 70 ? -6.196 -0.730 -2.251 1.00 86.56 70 VAL A CA 1
ATOM 529 C C . VAL A 1 70 ? -4.744 -0.978 -1.838 1.00 86.56 70 VAL A C 1
ATOM 531 O O . VAL A 1 70 ? -3.828 -0.725 -2.622 1.00 86.56 70 VAL A O 1
ATOM 534 N N . MET A 1 71 ? -4.520 -1.518 -0.636 1.00 87.69 71 MET A N 1
ATOM 535 C CA . MET A 1 71 ? -3.184 -1.888 -0.162 1.00 87.69 71 MET A CA 1
ATOM 536 C C . MET A 1 71 ? -2.545 -2.948 -1.069 1.00 87.69 71 MET A C 1
ATOM 538 O O . MET A 1 71 ? -1.404 -2.783 -1.502 1.00 87.69 71 MET A O 1
ATOM 542 N N . TH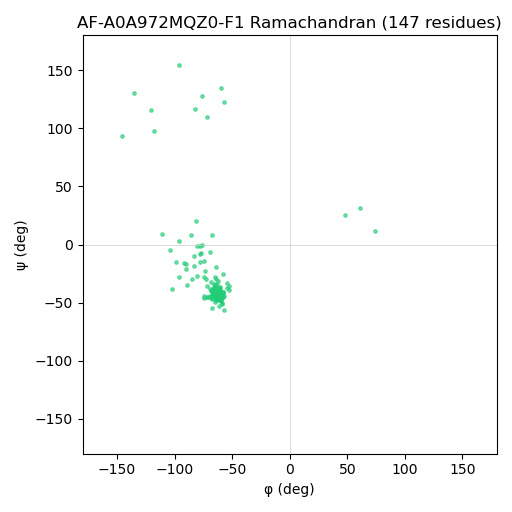R A 1 72 ? -3.288 -4.002 -1.422 1.00 85.81 72 THR A N 1
ATOM 543 C CA . THR A 1 72 ? -2.833 -5.036 -2.359 1.00 85.81 72 THR A CA 1
ATOM 544 C C . THR A 1 72 ? -2.616 -4.480 -3.765 1.00 85.81 72 THR A C 1
ATOM 546 O O . THR A 1 72 ? -1.636 -4.849 -4.403 1.00 85.81 72 THR A O 1
ATOM 549 N N . ALA A 1 73 ? -3.458 -3.567 -4.251 1.00 85.88 73 ALA A N 1
ATOM 550 C CA . ALA A 1 73 ? -3.268 -2.938 -5.558 1.00 85.88 73 ALA A CA 1
ATOM 551 C C . ALA A 1 73 ? -1.974 -2.109 -5.615 1.00 85.88 73 ALA A C 1
ATOM 553 O O . ALA A 1 73 ? -1.213 -2.197 -6.577 1.00 85.88 73 ALA A O 1
ATOM 554 N N . SER A 1 74 ? -1.713 -1.341 -4.557 1.00 86.94 74 SER A N 1
ATOM 555 C CA . SER A 1 74 ? -0.576 -0.427 -4.456 1.00 86.94 74 SER A CA 1
ATOM 556 C C . SER A 1 74 ? 0.759 -1.146 -4.229 1.00 86.94 74 SER A C 1
ATOM 558 O O . SER A 1 74 ? 1.743 -0.840 -4.897 1.00 86.94 74 SER A O 1
ATOM 560 N N . ILE A 1 75 ? 0.799 -2.134 -3.328 1.00 86.31 75 ILE A N 1
ATOM 561 C CA . ILE A 1 75 ? 2.027 -2.876 -2.982 1.00 86.31 75 ILE A CA 1
ATOM 562 C C . ILE A 1 75 ? 2.214 -4.102 -3.884 1.00 86.31 75 ILE A C 1
ATOM 564 O O . ILE A 1 75 ? 3.335 -4.459 -4.244 1.00 86.31 75 ILE A O 1
ATOM 568 N N . GLY A 1 76 ? 1.127 -4.758 -4.282 1.00 85.25 76 GLY A N 1
ATOM 569 C CA . GLY A 1 76 ? 1.187 -5.980 -5.078 1.00 85.25 76 GLY A CA 1
ATOM 570 C C . GLY A 1 76 ? 1.744 -5.739 -6.477 1.00 85.25 76 GLY A C 1
ATOM 571 O O . GLY A 1 76 ? 2.578 -6.516 -6.935 1.00 85.25 76 GLY A O 1
ATOM 572 N N . ALA A 1 77 ? 1.327 -4.662 -7.150 1.00 84.12 77 ALA A N 1
ATOM 573 C CA . ALA A 1 77 ? 1.805 -4.336 -8.493 1.00 84.12 77 ALA A CA 1
ATOM 574 C C . ALA A 1 77 ? 3.342 -4.197 -8.563 1.00 84.12 77 ALA A C 1
ATOM 576 O O . ALA A 1 77 ? 3.965 -4.947 -9.317 1.00 84.12 77 ALA A O 1
ATOM 577 N N . PRO A 1 78 ? 3.998 -3.331 -7.767 1.00 84.12 78 PRO A N 1
ATOM 578 C CA . PRO A 1 78 ? 5.454 -3.217 -7.763 1.00 84.12 78 PRO A CA 1
ATOM 579 C C . PRO A 1 78 ? 6.146 -4.514 -7.327 1.00 84.12 78 PRO A C 1
ATOM 581 O O . PRO A 1 78 ? 7.159 -4.887 -7.914 1.00 84.12 78 PRO A O 1
ATOM 584 N N . MET A 1 79 ? 5.591 -5.248 -6.356 1.00 86.19 79 MET A N 1
ATOM 585 C CA . MET A 1 79 ? 6.185 -6.503 -5.887 1.00 86.19 79 MET A CA 1
ATOM 586 C C . MET A 1 79 ? 6.238 -7.566 -6.993 1.00 86.19 79 MET A C 1
ATOM 588 O O . MET A 1 79 ? 7.271 -8.209 -7.178 1.00 86.19 79 MET A O 1
ATOM 592 N N . VAL A 1 80 ? 5.172 -7.706 -7.788 1.00 85.69 80 VAL A N 1
ATOM 593 C CA . VAL A 1 80 ? 5.146 -8.614 -8.947 1.00 85.69 80 VAL A CA 1
ATOM 594 C C . VAL A 1 80 ? 6.167 -8.193 -10.009 1.00 85.69 80 VAL A C 1
ATOM 596 O O . VAL A 1 80 ? 6.855 -9.044 -10.570 1.00 85.69 80 VAL A O 1
ATOM 599 N N . LEU A 1 81 ? 6.321 -6.890 -10.262 1.00 82.50 81 LEU A N 1
ATOM 600 C CA . LEU A 1 81 ? 7.283 -6.373 -11.243 1.00 82.50 81 LEU A CA 1
ATOM 601 C C . LEU A 1 81 ? 8.740 -6.662 -10.848 1.00 82.50 81 LEU A C 1
ATOM 603 O O . LEU A 1 81 ? 9.539 -7.032 -11.712 1.00 82.50 81 LEU A O 1
ATOM 607 N N . VAL A 1 82 ? 9.058 -6.552 -9.554 1.00 83.06 82 VAL A N 1
ATOM 608 C CA . VAL A 1 82 ? 10.380 -6.878 -8.993 1.00 83.06 82 VAL A CA 1
ATOM 609 C C . VAL A 1 82 ? 10.651 -8.382 -9.060 1.00 83.06 82 VAL A C 1
ATOM 611 O O . VAL A 1 82 ? 11.713 -8.794 -9.521 1.00 83.06 82 VAL A O 1
ATOM 614 N N . VAL A 1 83 ? 9.683 -9.220 -8.668 1.00 85.12 83 VAL A N 1
ATOM 615 C CA . VAL A 1 83 ? 9.821 -10.690 -8.724 1.00 85.12 83 VAL A CA 1
ATOM 616 C C . VAL A 1 83 ? 10.049 -11.178 -10.157 1.00 85.12 83 VAL A C 1
ATOM 618 O O . VAL A 1 83 ? 10.839 -12.093 -10.382 1.00 85.12 83 VAL A O 1
ATOM 621 N N . LEU A 1 84 ? 9.411 -10.543 -11.142 1.00 80.44 84 LEU A N 1
ATOM 622 C CA . LEU A 1 84 ? 9.576 -10.881 -12.556 1.00 80.44 84 LEU A CA 1
ATOM 623 C C . LEU A 1 84 ? 10.893 -10.372 -13.173 1.00 80.44 84 LEU A C 1
ATOM 625 O O . LEU A 1 84 ? 11.102 -10.599 -14.365 1.00 80.44 84 LEU A O 1
ATOM 629 N N . LYS A 1 85 ? 11.765 -9.683 -12.411 1.00 66.00 85 LYS A N 1
ATOM 630 C CA . LYS A 1 85 ? 13.029 -9.077 -12.890 1.00 66.00 85 LYS A CA 1
ATOM 631 C C . LYS A 1 85 ? 12.878 -8.252 -14.179 1.00 66.00 85 LYS A C 1
ATOM 633 O O . LYS A 1 85 ? 13.818 -8.105 -14.955 1.00 66.00 85 LYS A O 1
ATOM 638 N N . ARG A 1 86 ? 11.678 -7.731 -14.453 1.00 60.56 86 ARG A N 1
ATOM 639 C CA . ARG A 1 86 ? 11.400 -6.981 -15.688 1.00 60.56 86 ARG A CA 1
ATOM 640 C C . ARG A 1 86 ? 11.656 -5.482 -15.540 1.00 60.56 86 ARG A C 1
ATOM 642 O O . ARG A 1 86 ? 11.743 -4.803 -16.556 1.00 60.56 86 ARG A O 1
ATOM 649 N N . PHE A 1 87 ? 11.753 -4.971 -14.311 1.00 61.66 87 PHE A N 1
ATOM 650 C CA . PHE A 1 87 ? 11.693 -3.539 -14.025 1.00 61.66 87 PHE A CA 1
ATOM 651 C C . PHE A 1 87 ? 12.598 -3.155 -12.842 1.00 61.66 87 PHE A C 1
ATOM 653 O O . PHE A 1 87 ? 12.159 -3.188 -11.698 1.00 61.66 87 PHE A O 1
ATOM 660 N N . ASP A 1 88 ? 13.842 -2.753 -13.121 1.00 63.91 88 ASP A N 1
ATOM 661 C CA . ASP A 1 88 ? 14.821 -2.339 -12.091 1.00 63.91 88 ASP A CA 1
ATOM 662 C C . ASP A 1 88 ? 14.887 -0.813 -11.861 1.00 63.91 88 ASP A C 1
ATOM 664 O O . ASP A 1 88 ? 15.686 -0.326 -11.064 1.00 63.91 88 ASP A O 1
ATOM 668 N N . SER A 1 89 ? 14.044 -0.014 -12.532 1.00 72.94 89 SER A N 1
ATOM 669 C CA . SER A 1 89 ? 14.047 1.441 -12.322 1.00 72.94 89 SER A CA 1
ATOM 670 C C . SER A 1 89 ? 13.225 1.828 -11.091 1.00 72.94 89 SER A C 1
ATOM 672 O O . SER A 1 89 ? 11.998 1.684 -11.068 1.00 72.94 89 SER A O 1
ATOM 674 N N . ALA A 1 90 ? 13.889 2.403 -10.084 1.00 74.62 90 ALA A N 1
ATOM 675 C CA . ALA A 1 90 ? 13.256 2.893 -8.857 1.00 74.62 90 ALA A CA 1
ATOM 676 C C . ALA A 1 90 ? 12.107 3.888 -9.128 1.00 74.62 90 ALA A C 1
ATOM 678 O O . ALA A 1 90 ? 11.096 3.882 -8.425 1.00 74.62 90 ALA A O 1
ATOM 679 N N . LYS A 1 91 ? 12.216 4.701 -10.190 1.00 77.88 91 LYS A N 1
ATOM 680 C CA . LYS A 1 91 ? 11.170 5.656 -10.603 1.00 77.88 91 LYS A CA 1
ATOM 681 C C . LYS A 1 91 ? 9.917 4.947 -11.118 1.00 77.88 91 LYS A C 1
ATOM 683 O O . LYS A 1 91 ? 8.793 5.357 -10.821 1.00 77.88 91 LYS A O 1
ATOM 688 N N . SER A 1 92 ? 10.107 3.865 -11.871 1.00 77.56 92 SER A N 1
ATOM 689 C CA . SER A 1 92 ? 9.010 3.031 -12.364 1.00 77.56 92 SER A CA 1
ATOM 690 C C . SER A 1 92 ? 8.274 2.350 -11.210 1.00 77.56 92 SER A C 1
ATOM 692 O O . SER A 1 92 ? 7.055 2.224 -11.249 1.00 77.56 92 SER A O 1
ATOM 694 N N . LEU A 1 93 ? 9.001 1.941 -10.168 1.00 81.25 93 LEU A N 1
ATOM 695 C CA . LEU A 1 93 ? 8.409 1.274 -9.013 1.00 81.25 93 LEU A CA 1
ATOM 696 C C . LEU A 1 93 ? 7.598 2.243 -8.142 1.00 81.25 93 LEU A C 1
ATOM 698 O O . LEU A 1 93 ? 6.463 1.946 -7.778 1.00 81.25 93 LEU A O 1
ATOM 702 N N . MET A 1 94 ? 8.143 3.431 -7.863 1.00 82.81 94 MET A N 1
ATOM 703 C CA . MET A 1 94 ? 7.434 4.462 -7.095 1.00 82.81 94 MET A CA 1
ATOM 704 C C . MET A 1 94 ? 6.192 4.982 -7.823 1.00 82.81 94 MET A C 1
ATOM 706 O O . MET A 1 94 ? 5.150 5.174 -7.200 1.00 82.81 94 MET A O 1
ATOM 710 N N . SER A 1 95 ? 6.268 5.175 -9.143 1.00 83.38 95 SER A N 1
ATOM 711 C CA . SER A 1 95 ? 5.095 5.583 -9.925 1.00 83.38 95 SER A CA 1
ATOM 712 C C . SER A 1 95 ? 4.004 4.509 -9.930 1.00 83.38 95 SER A C 1
ATOM 714 O O . SER A 1 95 ? 2.835 4.862 -9.815 1.00 83.38 95 SER A O 1
ATOM 716 N N . ALA A 1 96 ? 4.356 3.218 -9.959 1.00 85.25 96 ALA A N 1
ATOM 717 C CA . ALA A 1 96 ? 3.391 2.120 -9.853 1.00 85.25 96 ALA A CA 1
ATOM 718 C C . ALA A 1 96 ? 2.592 2.160 -8.539 1.00 85.25 96 ALA A C 1
ATOM 720 O O . ALA A 1 96 ? 1.368 2.051 -8.565 1.00 85.25 96 ALA A O 1
ATOM 721 N N . VAL A 1 97 ? 3.276 2.372 -7.406 1.00 87.31 97 VAL A N 1
ATOM 722 C CA . VAL A 1 97 ? 2.656 2.497 -6.070 1.00 87.31 97 VAL A CA 1
ATOM 723 C C . VAL A 1 97 ? 1.654 3.653 -6.049 1.00 87.31 97 VAL A C 1
ATOM 725 O O . VAL A 1 97 ? 0.495 3.487 -5.665 1.00 87.31 97 VAL A O 1
ATOM 728 N N . VAL A 1 98 ? 2.089 4.836 -6.497 1.00 88.31 98 VAL A N 1
ATOM 729 C CA . VAL A 1 98 ? 1.261 6.051 -6.474 1.00 88.31 98 VAL A CA 1
ATOM 730 C C . VAL A 1 98 ? 0.056 5.906 -7.399 1.00 88.31 98 VAL A C 1
ATOM 732 O O . VAL A 1 98 ? -1.067 6.204 -7.001 1.00 88.31 98 VAL A O 1
ATOM 735 N N . VAL A 1 99 ? 0.265 5.406 -8.617 1.00 86.88 99 VAL A N 1
ATOM 736 C CA . VAL A 1 99 ? -0.806 5.222 -9.602 1.00 86.88 99 VAL A CA 1
ATOM 737 C C . VAL A 1 99 ? -1.797 4.161 -9.141 1.00 86.88 99 VAL A C 1
ATOM 739 O O . VAL A 1 99 ? -2.998 4.393 -9.236 1.00 86.88 99 VAL A O 1
ATOM 742 N N . GLY A 1 100 ? -1.330 3.036 -8.595 1.00 84.38 100 GLY A N 1
ATOM 743 C CA . GLY A 1 100 ? -2.208 1.991 -8.067 1.00 84.38 100 GLY A CA 1
ATOM 744 C C . GLY A 1 100 ? -3.137 2.517 -6.977 1.00 84.38 100 GLY A C 1
ATOM 745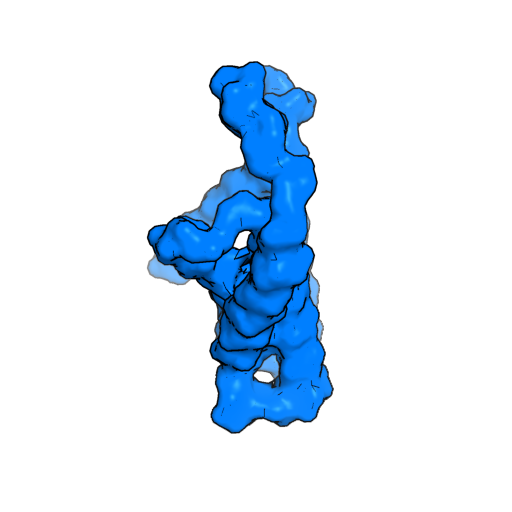 O O . GLY A 1 100 ? -4.332 2.222 -6.991 1.00 84.38 100 GLY A O 1
ATOM 746 N N . LEU A 1 101 ? -2.622 3.368 -6.087 1.00 86.50 101 LEU A N 1
ATOM 747 C CA . LEU A 1 101 ? -3.422 4.020 -5.052 1.00 86.50 101 LEU A CA 1
ATOM 748 C C . LEU A 1 101 ? -4.415 5.025 -5.655 1.00 86.50 101 LEU A C 1
ATOM 750 O O . LEU A 1 101 ? -5.617 4.915 -5.415 1.00 86.50 101 LEU A O 1
ATOM 754 N N . VAL A 1 102 ? -3.935 5.979 -6.459 1.00 87.50 102 VAL A N 1
ATOM 755 C CA . VAL A 1 102 ? -4.764 7.062 -7.019 1.00 87.50 102 VAL A CA 1
ATOM 756 C C . VAL A 1 102 ? -5.881 6.509 -7.898 1.00 87.50 102 VAL A C 1
ATOM 758 O O . VAL A 1 102 ? -7.031 6.916 -7.748 1.00 87.50 102 VAL A O 1
ATOM 761 N N . VAL A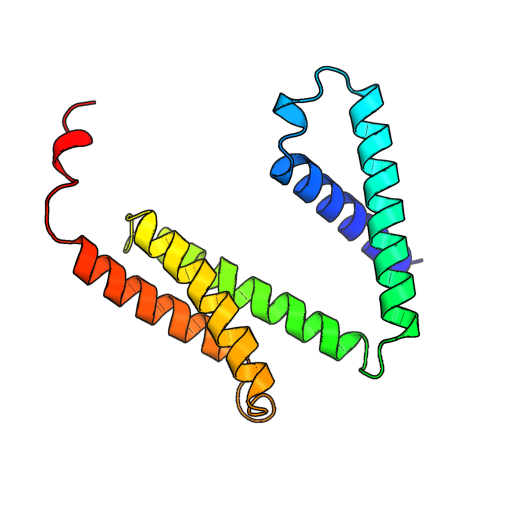 1 103 ? -5.570 5.547 -8.770 1.00 85.81 103 VAL A N 1
ATOM 762 C CA . VAL A 1 103 ? -6.560 4.927 -9.656 1.00 85.81 103 VAL A CA 1
ATOM 763 C C . VAL A 1 103 ? -7.607 4.176 -8.843 1.00 85.81 103 VAL A C 1
ATOM 765 O O . VAL A 1 103 ? -8.790 4.362 -9.103 1.00 85.81 103 VAL A O 1
ATOM 768 N N . SER A 1 104 ? -7.211 3.403 -7.824 1.00 83.38 104 SER A N 1
ATOM 769 C CA . SER A 1 104 ? -8.175 2.676 -6.981 1.00 83.38 104 SER A CA 1
ATOM 770 C C . SER A 1 104 ? -9.138 3.623 -6.255 1.00 83.38 104 SER A C 1
ATOM 772 O O . SER A 1 104 ? -10.337 3.358 -6.177 1.00 83.38 104 SER A O 1
ATOM 774 N N . VAL A 1 105 ? -8.631 4.752 -5.744 1.00 83.31 105 VAL A N 1
ATOM 775 C CA . VAL A 1 105 ? -9.451 5.752 -5.041 1.00 83.31 105 VAL A CA 1
ATOM 776 C C . VAL A 1 105 ? -10.366 6.501 -6.009 1.00 83.31 105 VAL A C 1
ATOM 778 O O . VAL A 1 105 ? -11.557 6.639 -5.734 1.00 83.31 105 VAL A O 1
ATOM 781 N N . MET A 1 106 ? -9.847 6.942 -7.159 1.00 83.69 106 MET A N 1
ATOM 782 C CA . MET A 1 106 ? -10.661 7.590 -8.193 1.00 83.69 106 MET A CA 1
ATOM 783 C C . MET A 1 106 ? -11.771 6.661 -8.689 1.00 83.69 106 MET A C 1
ATOM 785 O O . MET A 1 106 ? -12.904 7.108 -8.854 1.00 83.69 106 MET A O 1
ATOM 789 N N . TRP A 1 107 ? -11.477 5.368 -8.867 1.00 80.75 107 TRP A N 1
ATOM 790 C CA . TRP A 1 107 ? -12.456 4.381 -9.323 1.00 80.75 107 TRP A CA 1
ATOM 791 C C . TRP A 1 107 ? -13.617 4.213 -8.343 1.00 80.75 107 TRP A C 1
ATOM 793 O O . TRP A 1 107 ? -14.774 4.156 -8.758 1.00 80.75 107 TRP A O 1
ATOM 803 N N . LYS A 1 108 ? -13.319 4.225 -7.038 1.00 75.38 108 LYS A N 1
ATOM 804 C CA . LYS A 1 108 ? -14.345 4.211 -5.994 1.00 75.38 108 LYS A CA 1
ATOM 805 C C . LYS A 1 108 ? -15.210 5.470 -6.007 1.00 75.38 108 LYS A C 1
ATOM 807 O O . LYS A 1 108 ? -16.425 5.378 -5.858 1.00 75.38 108 LYS A O 1
ATOM 812 N N . MET A 1 109 ? -14.613 6.645 -6.221 1.00 74.00 109 MET A N 1
ATOM 813 C CA . MET A 1 109 ? -15.372 7.902 -6.304 1.00 74.00 109 MET A CA 1
ATOM 814 C C . MET A 1 109 ? -16.316 7.955 -7.512 1.00 74.00 109 MET A C 1
ATOM 816 O O . MET A 1 109 ? -17.350 8.613 -7.444 1.00 74.00 109 MET A O 1
ATOM 820 N N . LEU A 1 110 ? -15.985 7.254 -8.599 1.00 74.88 110 LEU A N 1
ATOM 821 C CA . LEU A 1 110 ? -16.806 7.178 -9.810 1.00 74.88 110 LEU A CA 1
ATOM 822 C C . LEU A 1 110 ? -18.014 6.228 -9.680 1.00 74.88 110 LEU A C 1
ATOM 824 O O . LEU A 1 110 ? -18.848 6.196 -10.580 1.00 74.88 110 LEU A O 1
ATOM 828 N N . GLY A 1 111 ? -18.135 5.463 -8.588 1.00 67.31 111 GLY A N 1
ATOM 829 C CA . GLY A 1 111 ? -19.308 4.618 -8.325 1.00 67.31 111 GLY A CA 1
ATOM 830 C C . GLY A 1 111 ? -19.400 3.340 -9.172 1.00 67.31 111 GLY A C 1
ATOM 831 O O . GLY A 1 111 ? -20.429 2.674 -9.150 1.00 67.31 111 GLY A O 1
ATOM 832 N N . PHE A 1 112 ? -18.336 2.957 -9.888 1.00 60.12 112 PHE A N 1
ATOM 833 C CA . PHE A 1 112 ? -18.279 1.717 -10.685 1.00 60.12 112 PHE A CA 1
ATOM 834 C C . PHE A 1 112 ? -17.856 0.469 -9.882 1.00 60.12 112 PHE A C 1
ATOM 836 O O . PHE A 1 112 ? -17.623 -0.591 -10.468 1.00 60.12 112 PHE A O 1
ATOM 843 N N . GLY A 1 113 ? -17.755 0.576 -8.552 1.00 58.41 113 GLY A N 1
ATOM 844 C CA . GLY A 1 113 ? -17.285 -0.498 -7.668 1.00 58.41 113 GLY A CA 1
ATOM 845 C C . GLY A 1 113 ? -18.175 -1.749 -7.628 1.00 58.41 113 GLY A C 1
ATOM 846 O O . GLY A 1 113 ? -17.687 -2.816 -7.269 1.00 58.41 113 GLY A O 1
ATOM 847 N 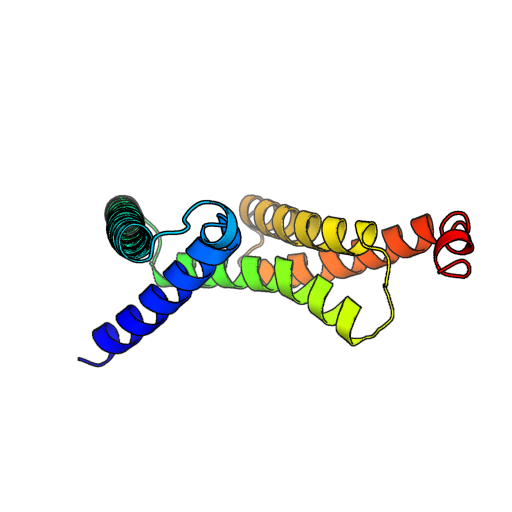N . ASP A 1 114 ? -19.442 -1.648 -8.045 1.00 57.44 114 ASP A N 1
ATOM 848 C CA . ASP A 1 114 ? -20.386 -2.778 -8.086 1.00 57.44 114 ASP A CA 1
ATOM 849 C C . ASP A 1 114 ? -20.112 -3.776 -9.229 1.00 57.44 114 ASP A C 1
ATOM 851 O O . ASP A 1 114 ? -20.490 -4.941 -9.139 1.00 57.44 114 ASP A O 1
ATOM 855 N N . TYR A 1 115 ? -19.433 -3.354 -10.305 1.00 57.88 115 TYR A N 1
ATOM 856 C CA . TYR A 1 115 ? -19.204 -4.206 -11.484 1.00 57.88 115 TYR A CA 1
ATOM 857 C C . TYR A 1 115 ? -17.797 -4.804 -11.546 1.00 57.88 115 TYR A C 1
ATOM 859 O O . TYR A 1 115 ? -17.630 -5.949 -11.967 1.00 57.88 115 TYR A O 1
ATOM 867 N N . ILE A 1 116 ? -16.770 -4.042 -11.156 1.00 63.53 116 ILE A N 1
ATOM 868 C CA . ILE A 1 116 ? -15.376 -4.497 -11.159 1.00 63.53 116 ILE A CA 1
ATOM 869 C C . ILE A 1 116 ? -14.730 -4.077 -9.846 1.00 63.53 116 ILE A C 1
ATOM 871 O O . ILE A 1 116 ? -14.793 -2.911 -9.460 1.00 63.53 116 ILE A O 1
ATOM 875 N N . SER A 1 117 ? -14.071 -5.030 -9.183 1.00 67.81 117 SER A N 1
ATOM 876 C CA . SER A 1 117 ? -13.384 -4.773 -7.921 1.00 67.81 117 SER A CA 1
ATOM 877 C C . SER A 1 117 ? -12.340 -3.664 -8.088 1.00 67.81 117 SER A C 1
ATOM 879 O O . SER A 1 117 ? -11.426 -3.760 -8.911 1.00 67.81 117 SER A O 1
ATOM 881 N N . GLU A 1 118 ? -12.482 -2.614 -7.282 1.00 74.88 118 GLU A N 1
ATOM 882 C CA . GLU A 1 118 ? -11.676 -1.386 -7.311 1.00 74.88 118 GLU A CA 1
ATOM 883 C C . GLU A 1 118 ? -10.172 -1.693 -7.213 1.00 74.88 118 GLU A C 1
ATOM 885 O O . GLU A 1 118 ? -9.356 -1.089 -7.912 1.00 74.88 118 GLU A O 1
ATOM 890 N N . GLY A 1 119 ? -9.808 -2.702 -6.411 1.00 74.12 119 GLY A N 1
ATOM 891 C CA . GLY A 1 119 ? -8.422 -3.150 -6.271 1.00 74.12 119 GLY A CA 1
ATOM 892 C C . GLY A 1 119 ? -7.861 -3.824 -7.527 1.00 74.12 119 GLY A C 1
ATOM 893 O O . GLY A 1 119 ? -6.678 -3.675 -7.826 1.00 74.12 119 GLY A O 1
ATOM 894 N N . PHE A 1 120 ? -8.692 -4.524 -8.305 1.00 80.12 120 PHE A N 1
ATOM 895 C CA . PHE A 1 120 ? -8.246 -5.176 -9.538 1.00 80.12 120 PHE A CA 1
ATOM 896 C C . PHE A 1 120 ? -7.903 -4.149 -10.622 1.00 80.12 120 PHE A C 1
ATOM 898 O O . PHE A 1 120 ? -6.848 -4.244 -11.249 1.00 80.12 120 PHE A O 1
ATOM 905 N N . VAL A 1 121 ? -8.749 -3.127 -10.802 1.00 83.31 121 VAL A N 1
ATOM 906 C CA . VAL A 1 121 ? -8.484 -2.045 -11.767 1.00 83.31 121 VAL A CA 1
ATOM 907 C C . VAL A 1 121 ? -7.225 -1.277 -11.381 1.00 83.31 121 VAL A C 1
ATOM 909 O O . VAL A 1 121 ? -6.357 -1.054 -12.225 1.00 83.31 121 VAL A O 1
ATOM 912 N N . GLY A 1 122 ? -7.081 -0.942 -10.095 1.00 83.25 122 GLY A N 1
ATOM 913 C CA . GLY A 1 122 ? -5.881 -0.290 -9.577 1.00 83.25 122 GLY A CA 1
ATOM 914 C C . GLY A 1 122 ? -4.607 -1.085 -9.853 1.00 83.25 122 GLY A C 1
ATOM 915 O O . GLY A 1 122 ? -3.621 -0.522 -10.325 1.00 83.25 122 GLY A O 1
ATOM 916 N N . PHE A 1 123 ? -4.641 -2.401 -9.632 1.00 84.69 123 PHE A N 1
ATOM 917 C CA . PHE A 1 123 ? -3.506 -3.290 -9.871 1.00 84.69 123 PHE A CA 1
ATOM 918 C C . PHE A 1 123 ? -3.106 -3.349 -11.355 1.00 84.69 123 PHE A C 1
ATOM 920 O O . PHE A 1 123 ? -1.928 -3.207 -11.690 1.00 84.69 123 PHE A O 1
ATOM 927 N N . VAL A 1 124 ? -4.077 -3.506 -12.261 1.00 85.94 124 VAL A N 1
ATOM 928 C CA . VAL A 1 124 ? -3.817 -3.561 -13.711 1.00 85.94 124 VAL A CA 1
ATOM 929 C C . VAL A 1 124 ? -3.274 -2.223 -14.222 1.00 85.94 124 VAL A C 1
ATOM 931 O O . VAL A 1 124 ? -2.278 -2.199 -14.949 1.00 85.94 124 VAL A O 1
ATOM 934 N N . CYS A 1 125 ? -3.871 -1.101 -13.812 1.00 85.44 125 CYS A N 1
ATOM 935 C CA . CYS A 1 125 ? -3.398 0.229 -14.193 1.00 85.44 125 CYS A CA 1
ATOM 936 C C . CYS A 1 125 ? -1.994 0.528 -13.653 1.00 85.44 125 CYS A C 1
ATOM 938 O O . CYS A 1 125 ? -1.174 1.079 -14.388 1.00 85.44 125 CYS A O 1
ATOM 940 N N . ALA A 1 126 ? -1.684 0.128 -12.416 1.00 85.31 126 ALA A N 1
ATOM 941 C CA . ALA A 1 126 ? -0.350 0.283 -11.842 1.00 85.31 126 ALA A CA 1
ATOM 942 C C . ALA A 1 126 ? 0.719 -0.443 -12.673 1.00 85.31 126 ALA A C 1
ATOM 944 O O . ALA A 1 126 ? 1.760 0.137 -12.977 1.00 85.31 126 ALA A O 1
ATOM 945 N N . ILE A 1 127 ? 0.443 -1.680 -13.104 1.00 84.00 127 ILE A N 1
ATOM 946 C CA . ILE A 1 127 ? 1.351 -2.456 -13.964 1.00 84.00 127 ILE A CA 1
ATOM 947 C C . ILE A 1 127 ? 1.521 -1.796 -15.334 1.00 84.00 127 ILE A C 1
ATOM 949 O O . ILE A 1 127 ? 2.644 -1.696 -15.830 1.00 84.00 127 ILE A O 1
ATOM 953 N N . LEU A 1 128 ? 0.430 -1.329 -15.948 1.00 85.25 128 LEU A N 1
ATOM 954 C CA . LEU A 1 128 ? 0.483 -0.665 -17.252 1.00 85.25 128 LEU A CA 1
ATOM 955 C C . LEU A 1 128 ? 1.318 0.616 -17.201 1.00 85.25 128 LEU A C 1
ATOM 957 O O . LEU A 1 128 ? 2.179 0.819 -18.057 1.00 85.25 128 LEU A O 1
ATOM 961 N N . VAL A 1 129 ? 1.109 1.463 -16.191 1.00 83.94 129 VAL A N 1
ATOM 962 C CA . VAL A 1 129 ? 1.871 2.711 -16.058 1.00 83.94 129 VAL A CA 1
ATOM 963 C C . VAL A 1 129 ? 3.331 2.441 -15.714 1.00 83.94 129 VAL A C 1
ATOM 965 O O . VAL A 1 129 ? 4.206 3.091 -16.283 1.00 83.94 129 VAL A O 1
ATOM 968 N N . ALA A 1 130 ? 3.619 1.444 -14.877 1.00 82.94 130 ALA A N 1
ATOM 969 C CA . ALA A 1 130 ? 4.992 1.018 -14.628 1.00 82.94 130 ALA A CA 1
ATOM 970 C C . ALA A 1 130 ? 5.680 0.549 -15.921 1.00 82.94 130 ALA A C 1
ATOM 972 O O . ALA A 1 130 ? 6.789 0.976 -16.230 1.00 82.94 130 ALA A O 1
ATOM 973 N N . ALA A 1 131 ? 5.003 -0.265 -16.734 1.00 81.12 131 ALA A N 1
ATOM 974 C CA . ALA A 1 131 ? 5.546 -0.725 -18.008 1.00 81.12 131 ALA A CA 1
ATOM 975 C C . ALA A 1 131 ? 5.817 0.434 -18.986 1.00 81.12 131 ALA A C 1
ATOM 977 O O . ALA A 1 131 ? 6.851 0.449 -19.659 1.00 81.12 131 ALA A O 1
ATOM 978 N N . LEU A 1 132 ? 4.919 1.425 -19.042 1.00 82.44 132 LEU A N 1
ATOM 979 C CA . LEU A 1 132 ? 5.100 2.636 -19.846 1.00 82.44 132 LEU A CA 1
ATOM 980 C C . LEU A 1 132 ? 6.271 3.488 -19.343 1.00 82.44 132 LEU A C 1
ATOM 982 O O . LEU A 1 132 ? 7.099 3.918 -20.149 1.00 82.44 132 LEU A O 1
ATOM 986 N N . MET A 1 133 ? 6.378 3.701 -18.028 1.00 79.25 133 MET A N 1
ATOM 987 C CA . MET A 1 133 ? 7.465 4.496 -17.454 1.00 79.25 133 MET A CA 1
ATOM 988 C C . MET A 1 133 ? 8.820 3.829 -17.604 1.00 79.25 133 MET A C 1
ATOM 990 O O . MET A 1 133 ? 9.785 4.501 -17.947 1.00 79.25 133 MET A O 1
ATOM 994 N N . TYR A 1 134 ? 8.902 2.514 -17.440 1.00 75.88 134 TYR A N 1
ATOM 995 C CA . TYR A 1 134 ? 10.133 1.788 -17.719 1.00 75.88 134 TYR A CA 1
ATOM 996 C C . TYR A 1 134 ? 10.565 1.903 -19.180 1.00 75.88 134 TYR A C 1
ATOM 998 O O . TYR A 1 134 ? 11.741 2.121 -19.461 1.00 75.88 134 TYR A O 1
ATOM 1006 N N . ARG A 1 135 ? 9.619 1.823 -20.126 1.00 74.75 135 ARG A N 1
ATOM 1007 C CA . ARG A 1 135 ? 9.927 2.053 -21.542 1.00 74.75 135 ARG A CA 1
ATOM 1008 C C . ARG A 1 135 ? 10.443 3.476 -21.777 1.00 74.75 135 ARG A C 1
ATOM 1010 O O . ARG A 1 135 ? 11.362 3.651 -22.570 1.00 74.75 135 ARG A O 1
ATOM 1017 N N . SER A 1 136 ? 9.907 4.471 -21.073 1.00 70.75 136 SER A N 1
ATOM 1018 C CA . SER A 1 136 ? 10.377 5.860 -21.159 1.00 70.75 136 SER A CA 1
ATOM 1019 C C . SER A 1 136 ? 11.748 6.085 -20.500 1.00 70.75 136 SER A C 1
ATOM 1021 O O . SER A 1 136 ? 12.533 6.883 -21.004 1.00 70.75 136 SER A O 1
ATOM 1023 N N . ASP A 1 137 ? 12.044 5.398 -19.393 1.00 65.56 137 ASP A N 1
ATOM 1024 C CA . ASP A 1 137 ? 13.310 5.496 -18.640 1.00 65.56 137 ASP A CA 1
ATOM 1025 C C . A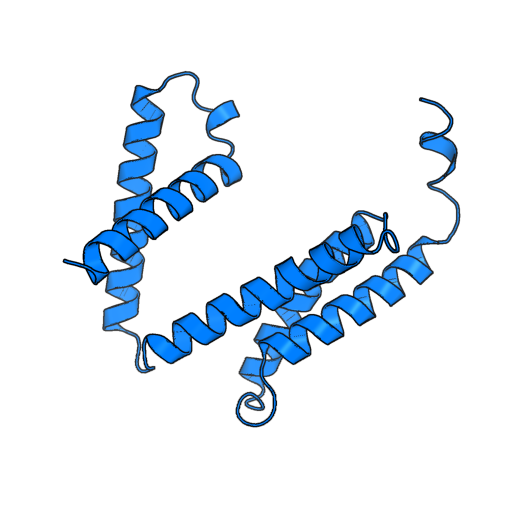SP A 1 137 ? 14.421 4.615 -19.246 1.00 65.56 137 ASP A C 1
ATOM 1027 O O . ASP A 1 137 ? 15.590 4.782 -18.922 1.00 65.56 137 ASP A O 1
ATOM 1031 N N . SER A 1 138 ? 14.091 3.740 -20.208 1.00 56.78 138 SER A N 1
ATOM 1032 C CA . SER A 1 138 ? 15.063 2.967 -21.002 1.00 56.78 138 SER A CA 1
ATOM 1033 C C . SER A 1 138 ? 15.925 3.811 -21.962 1.00 56.78 138 SER A C 1
ATOM 1035 O O . SER A 1 138 ? 16.708 3.259 -22.737 1.00 56.78 138 SER A O 1
ATOM 1037 N N . ASN A 1 139 ? 15.843 5.145 -21.884 1.00 46.25 139 ASN A N 1
ATOM 1038 C CA . ASN A 1 139 ? 16.819 6.035 -22.506 1.00 46.25 139 ASN A CA 1
ATOM 1039 C C . ASN A 1 139 ? 18.116 6.047 -21.652 1.00 46.25 139 ASN A C 1
ATOM 1041 O O . ASN A 1 139 ? 18.061 6.238 -20.438 1.00 46.25 139 ASN A O 1
ATOM 1045 N N . PRO A 1 140 ? 19.299 5.811 -22.241 1.00 47.59 140 PRO A N 1
ATOM 1046 C CA . PRO A 1 140 ? 20.366 4.988 -21.650 1.00 47.59 140 PRO A CA 1
ATOM 1047 C C . PRO A 1 140 ? 21.286 5.663 -20.609 1.00 47.59 140 PRO A C 1
ATOM 1049 O O . PRO A 1 140 ? 22.381 5.167 -20.360 1.00 47.59 140 PRO A O 1
ATOM 1052 N N . THR A 1 141 ? 20.903 6.763 -19.963 1.00 52.34 141 THR A N 1
ATOM 1053 C CA . THR A 1 141 ? 21.853 7.577 -19.173 1.00 52.34 141 THR A CA 1
ATOM 1054 C C . THR A 1 141 ? 22.225 7.034 -17.786 1.00 52.34 141 THR A C 1
ATOM 1056 O O . THR A 1 141 ? 23.148 7.560 -17.172 1.00 52.34 141 THR A O 1
ATOM 1059 N N . PHE A 1 142 ? 21.582 5.973 -17.282 1.00 50.19 142 PHE A N 1
ATOM 1060 C CA . PHE A 1 142 ? 21.858 5.445 -15.931 1.00 50.19 142 PHE A CA 1
ATOM 1061 C C . PHE A 1 142 ? 22.696 4.158 -15.880 1.00 50.19 142 PHE A C 1
ATOM 1063 O O . PHE A 1 142 ? 23.094 3.746 -14.792 1.00 50.19 142 PHE A O 1
ATOM 1070 N N . ARG A 1 143 ? 23.037 3.546 -17.024 1.00 50.94 143 ARG A N 1
ATOM 1071 C CA . ARG A 1 143 ? 23.852 2.313 -17.045 1.00 50.94 143 ARG A CA 1
ATOM 1072 C C . ARG A 1 143 ? 25.342 2.529 -16.754 1.00 50.94 143 ARG A C 1
ATOM 1074 O O . ARG A 1 143 ? 26.039 1.567 -16.455 1.00 50.94 143 ARG A O 1
ATOM 1081 N N . GLU A 1 144 ? 25.839 3.764 -16.799 1.00 47.03 144 GLU A N 1
ATOM 1082 C CA . GLU A 1 144 ? 27.283 4.032 -16.699 1.00 47.03 144 GLU A CA 1
ATOM 1083 C C . GLU A 1 144 ? 27.816 4.084 -15.253 1.00 47.03 144 GLU A C 1
ATOM 1085 O O . GLU A 1 144 ? 29.005 3.874 -15.022 1.00 47.03 144 GLU A O 1
ATOM 1090 N N . ASN A 1 145 ? 26.948 4.274 -14.253 1.00 44.34 145 ASN A N 1
ATOM 1091 C CA . ASN A 1 145 ? 27.385 4.422 -12.858 1.00 44.34 145 ASN A CA 1
ATOM 1092 C C . ASN A 1 145 ? 27.427 3.111 -12.057 1.00 44.34 145 ASN A C 1
ATOM 1094 O O . ASN A 1 145 ? 28.067 3.074 -11.007 1.00 44.34 145 ASN A O 1
ATOM 1098 N N . GLU A 1 146 ? 26.790 2.039 -12.538 1.00 47.16 146 GLU A N 1
ATOM 1099 C CA . GLU A 1 146 ? 26.827 0.722 -11.878 1.00 47.16 146 GLU A CA 1
ATOM 1100 C C . GLU A 1 146 ? 27.996 -0.148 -12.368 1.00 47.16 146 GLU A C 1
ATOM 1102 O O . GLU A 1 146 ? 28.476 -0.996 -11.632 1.00 47.16 146 GLU A O 1
ATOM 1107 N N . SER A 1 147 ? 28.551 0.131 -13.556 1.00 45.28 147 SER A N 1
ATOM 1108 C CA . SER A 1 147 ? 29.774 -0.529 -14.048 1.00 45.28 147 SER A CA 1
ATOM 1109 C C . SER A 1 147 ? 31.072 0.057 -13.464 1.00 45.28 147 SER A C 1
ATOM 1111 O O . SER A 1 147 ? 32.161 -0.397 -13.820 1.00 45.28 147 SER A O 1
ATOM 1113 N N . ARG A 1 148 ? 30.984 1.091 -12.614 1.00 48.12 148 ARG A N 1
ATOM 1114 C CA . ARG A 1 148 ? 32.139 1.783 -12.011 1.00 48.12 148 ARG A CA 1
ATOM 1115 C C . ARG A 1 148 ? 32.294 1.552 -10.503 1.00 48.12 148 ARG A C 1
ATOM 1117 O O . ARG A 1 148 ? 33.114 2.233 -9.887 1.00 48.12 148 ARG A O 1
ATOM 1124 N N . LYS A 1 149 ? 31.517 0.640 -9.914 1.00 39.44 149 LYS A N 1
ATOM 1125 C CA . LYS A 1 149 ? 31.644 0.229 -8.510 1.00 39.44 149 LYS A CA 1
ATOM 1126 C C . LYS A 1 149 ? 32.033 -1.233 -8.392 1.00 39.44 149 LYS A C 1
ATOM 1128 O O . LYS A 1 149 ? 31.533 -2.030 -9.210 1.00 39.44 149 LYS A O 1
#